Protein AF-A0A0U5EZR6-F1 (afdb_monomer_lite)

Sequence (51 aa):
MLDSLPAIPLWVVADKGYASNAMRERIWDMGARPAIPAKRRDGLVACPKWA

pLDDT: mean 86.16, std 11.09, range [51.22, 96.94]

Structure (mmCIF, N/CA/C/O backbone):
data_AF-A0A0U5EZR6-F1
#
_entry.id   AF-A0A0U5EZR6-F1
#
loop_
_atom_site.group_PDB
_atom_site.id
_atom_site.type_symbol
_atom_site.label_atom_id
_atom_site.label_alt_id
_atom_site.label_comp_id
_atom_site.label_asym_id
_atom_site.label_entity_id
_atom_site.label_seq_id
_atom_site.pdbx_PDB_ins_code
_atom_site.Cartn_x
_atom_site.Cartn_y
_atom_site.Cartn_z
_atom_site.occupancy
_atom_site.B_iso_or_equiv
_atom_site.auth_seq_id
_atom_site.auth_comp_id
_atom_site.auth_asym_id
_atom_site.auth_atom_id
_atom_site.pdbx_PDB_model_num
ATOM 1 N N . MET A 1 1 ? -11.587 -14.336 19.622 1.00 77.00 1 MET A N 1
ATOM 2 C CA . MET A 1 1 ? -10.305 -13.572 19.570 1.00 77.00 1 MET A CA 1
ATOM 3 C C . MET A 1 1 ? -9.889 -13.241 18.134 1.00 77.00 1 MET A C 1
ATOM 5 O O . MET A 1 1 ? -9.155 -12.286 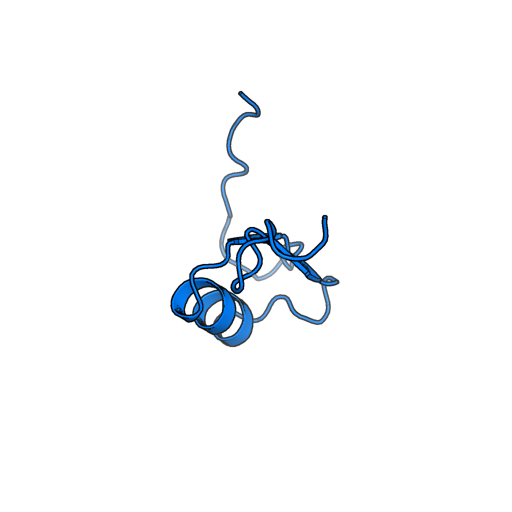17.938 1.00 77.00 1 MET A O 1
ATOM 9 N N . LEU A 1 2 ? -10.399 -13.956 17.124 1.00 84.12 2 LEU A N 1
ATOM 10 C CA . LEU A 1 2 ? -10.305 -13.534 15.719 1.00 84.12 2 LEU A CA 1
ATOM 11 C C . LEU A 1 2 ? -11.416 -12.538 15.337 1.00 84.12 2 LEU A C 1
ATOM 13 O O . LEU A 1 2 ? -11.210 -11.698 14.472 1.00 84.12 2 LEU A O 1
ATOM 17 N N . ASP A 1 3 ? -12.547 -12.568 16.044 1.00 88.50 3 ASP A N 1
ATOM 18 C CA . ASP A 1 3 ? -13.736 -11.728 15.797 1.00 88.50 3 ASP A CA 1
ATOM 19 C C . ASP A 1 3 ? -13.499 -10.230 16.044 1.00 88.50 3 ASP A C 1
ATOM 21 O O . ASP A 1 3 ? -14.300 -9.388 15.657 1.00 88.50 3 ASP A O 1
ATOM 25 N N . SER A 1 4 ? -12.397 -9.893 16.715 1.00 88.56 4 SER A N 1
ATOM 26 C CA . SER A 1 4 ? -11.979 -8.520 17.008 1.00 88.56 4 SER A CA 1
ATOM 27 C C . SER A 1 4 ? -11.128 -7.908 15.893 1.00 88.56 4 SER A C 1
ATOM 29 O O . SER A 1 4 ? -10.783 -6.729 15.971 1.00 88.56 4 SER A O 1
ATOM 31 N N . LEU A 1 5 ? -10.720 -8.702 14.898 1.00 89.00 5 LEU A N 1
ATOM 32 C CA . LEU A 1 5 ? -9.887 -8.217 13.806 1.00 89.00 5 LEU A CA 1
ATOM 33 C C . LEU A 1 5 ? -10.725 -7.400 12.818 1.00 89.00 5 LEU A C 1
ATOM 35 O O . LEU A 1 5 ? -11.869 -7.759 12.531 1.00 89.00 5 LEU A O 1
ATOM 39 N N . PRO A 1 6 ? -10.167 -6.313 12.262 1.00 89.75 6 PRO A N 1
ATOM 40 C CA . PRO A 1 6 ? -10.852 -5.576 11.216 1.00 89.75 6 PRO A CA 1
ATOM 41 C C . PRO A 1 6 ? -11.059 -6.485 10.001 1.00 89.75 6 PRO A C 1
ATOM 43 O O . PRO A 1 6 ? -10.158 -7.221 9.599 1.00 89.75 6 PRO A O 1
ATOM 46 N N . ALA A 1 7 ? -12.241 -6.400 9.387 1.00 90.62 7 ALA A N 1
ATOM 47 C CA . ALA A 1 7 ? -12.552 -7.150 8.170 1.00 90.62 7 ALA A CA 1
ATOM 48 C C . ALA A 1 7 ? -11.632 -6.767 6.996 1.00 90.62 7 ALA A C 1
ATOM 50 O O . ALA A 1 7 ? -11.389 -7.571 6.099 1.00 90.62 7 ALA A O 1
ATOM 51 N N . ILE A 1 8 ? -11.117 -5.535 7.017 1.00 93.25 8 ILE A N 1
ATOM 52 C CA . ILE A 1 8 ? -10.188 -4.999 6.027 1.00 93.25 8 ILE A CA 1
ATOM 53 C C . ILE A 1 8 ? -8.782 -4.999 6.633 1.00 93.25 8 ILE A C 1
ATOM 55 O O . ILE A 1 8 ? -8.597 -4.485 7.742 1.00 93.25 8 ILE A O 1
ATOM 59 N N . PRO A 1 9 ? -7.772 -5.537 5.930 1.00 92.19 9 PRO A N 1
ATOM 60 C CA . PRO A 1 9 ? -6.406 -5.502 6.421 1.00 92.19 9 PRO A CA 1
ATOM 61 C C . PRO A 1 9 ? -5.902 -4.059 6.502 1.00 92.19 9 PRO A C 1
ATOM 63 O O . PRO A 1 9 ? -6.090 -3.265 5.588 1.00 92.19 9 PRO A O 1
ATOM 66 N N . LEU A 1 10 ? -5.184 -3.726 7.574 1.00 93.56 10 LEU A N 1
ATOM 67 C CA . LEU A 1 10 ? -4.562 -2.403 7.704 1.00 93.56 10 LEU A CA 1
ATOM 68 C C . LEU A 1 10 ? -3.415 -2.211 6.700 1.00 93.56 10 LEU A C 1
ATOM 70 O O . LEU A 1 10 ? -3.199 -1.109 6.195 1.00 93.56 10 LEU A O 1
ATOM 74 N N . TRP A 1 11 ? -2.685 -3.289 6.404 1.00 94.06 11 TRP A N 1
ATOM 75 C CA . TRP A 1 11 ? -1.533 -3.295 5.509 1.00 94.06 11 TRP A CA 1
ATOM 76 C C . TRP A 1 11 ? -1.564 -4.506 4.586 1.00 94.06 11 TRP A C 1
ATOM 78 O O . TRP A 1 11 ? -1.888 -5.613 5.014 1.00 94.06 11 TRP A O 1
ATOM 88 N N . VAL A 1 12 ? -1.148 -4.300 3.340 1.00 94.44 12 VAL A N 1
ATOM 89 C CA . VAL A 1 12 ? -0.905 -5.372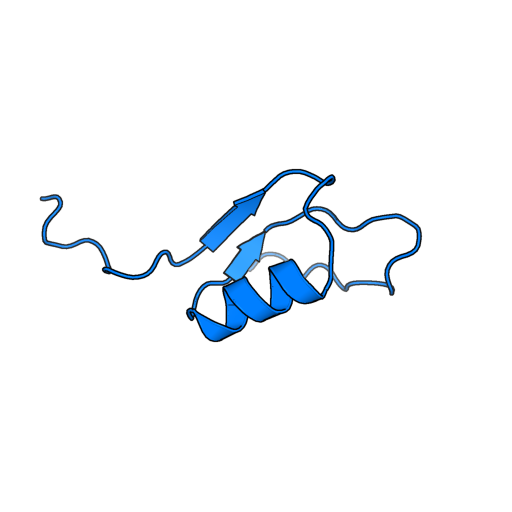 2.373 1.00 94.44 12 VAL A CA 1
ATOM 90 C C . VAL A 1 12 ? 0.568 -5.344 1.996 1.00 94.44 12 VAL A C 1
ATOM 92 O O . VAL A 1 12 ? 1.052 -4.375 1.407 1.00 94.44 12 VAL A O 1
ATOM 95 N N . VAL A 1 13 ? 1.283 -6.409 2.352 1.00 94.12 13 VAL A N 1
ATOM 96 C CA . VAL A 1 13 ? 2.704 -6.592 2.037 1.00 94.12 13 VAL A CA 1
ATOM 97 C C . VAL A 1 13 ? 2.813 -7.486 0.808 1.00 94.12 13 VAL A C 1
ATOM 99 O O . VAL A 1 13 ? 2.212 -8.557 0.771 1.00 94.12 13 VAL A O 1
ATOM 102 N N . ALA A 1 14 ? 3.580 -7.061 -0.193 1.00 93.00 14 ALA A N 1
ATOM 103 C CA . ALA A 1 14 ? 3.836 -7.865 -1.384 1.00 93.00 14 ALA A CA 1
ATOM 104 C C . ALA A 1 14 ? 5.258 -7.642 -1.903 1.00 93.00 14 ALA A C 1
ATOM 106 O O . ALA A 1 14 ? 5.926 -6.663 -1.559 1.00 93.00 14 ALA A O 1
ATOM 107 N N . ASP A 1 15 ? 5.724 -8.565 -2.739 1.00 92.38 15 ASP A N 1
ATOM 108 C CA . ASP A 1 15 ? 7.051 -8.487 -3.332 1.00 92.38 15 ASP A CA 1
ATOM 109 C C . ASP A 1 15 ? 7.160 -7.375 -4.395 1.00 92.38 15 ASP A C 1
ATOM 111 O O . ASP A 1 15 ? 6.189 -6.736 -4.809 1.00 92.38 15 ASP A O 1
ATOM 115 N N . LYS A 1 16 ? 8.379 -7.158 -4.890 1.00 89.69 16 LYS A N 1
ATOM 116 C CA . LYS A 1 16 ? 8.653 -6.161 -5.932 1.00 89.69 16 LYS A CA 1
ATOM 117 C C . LYS A 1 16 ? 7.953 -6.475 -7.264 1.00 89.69 16 LYS A C 1
ATOM 119 O O . LYS A 1 16 ? 7.765 -5.561 -8.069 1.00 89.69 16 LYS A O 1
ATOM 124 N N . GLY A 1 17 ? 7.571 -7.725 -7.533 1.00 91.44 17 GLY A N 1
ATOM 125 C CA . GLY A 1 17 ? 6.797 -8.117 -8.713 1.00 91.44 17 GLY A CA 1
ATOM 126 C C . GLY A 1 17 ? 5.483 -7.340 -8.812 1.00 91.44 17 GLY A C 1
ATOM 127 O O . GLY A 1 17 ? 5.174 -6.811 -9.886 1.00 91.44 17 GLY A O 1
ATOM 128 N N . TYR A 1 18 ? 4.823 -7.126 -7.670 1.00 91.81 18 TYR A N 1
ATOM 129 C CA . TYR A 1 18 ? 3.538 -6.429 -7.520 1.00 91.81 18 TYR A CA 1
ATOM 130 C C . TYR A 1 18 ? 3.615 -4.895 -7.446 1.00 91.81 18 TYR A C 1
ATOM 132 O O . TYR A 1 18 ? 2.622 -4.240 -7.145 1.00 91.81 18 TYR A O 1
ATOM 140 N N . ALA A 1 19 ? 4.761 -4.279 -7.743 1.00 90.12 19 ALA A N 1
ATOM 141 C CA . ALA A 1 19 ? 4.937 -2.826 -7.627 1.00 90.12 19 ALA A CA 1
ATOM 142 C C . ALA A 1 19 ? 4.217 -1.985 -8.710 1.00 90.12 19 ALA A C 1
ATOM 144 O O . ALA A 1 19 ? 4.660 -0.879 -9.004 1.00 90.12 19 ALA A O 1
ATOM 145 N N . SER A 1 20 ? 3.155 -2.483 -9.351 1.00 89.69 20 SER A N 1
ATOM 146 C CA . SER A 1 20 ? 2.382 -1.685 -10.312 1.00 89.69 20 SER A CA 1
ATOM 147 C C . SER A 1 20 ? 1.524 -0.633 -9.599 1.00 89.69 20 SER A C 1
ATOM 149 O O . SER A 1 20 ? 1.031 -0.861 -8.494 1.00 89.69 20 SER A O 1
ATOM 151 N N . ASN A 1 21 ? 1.301 0.512 -10.251 1.00 90.44 21 ASN A N 1
ATOM 152 C CA . ASN A 1 21 ? 0.414 1.550 -9.714 1.00 90.44 21 ASN A CA 1
ATOM 153 C C . ASN A 1 21 ? -1.015 1.029 -9.545 1.00 90.44 21 ASN A C 1
ATOM 155 O O . ASN A 1 21 ? -1.585 1.203 -8.478 1.00 90.44 21 ASN A O 1
ATOM 159 N N . ALA A 1 22 ? -1.524 0.270 -10.521 1.00 93.25 22 ALA A N 1
ATOM 160 C CA . ALA A 1 22 ? -2.850 -0.345 -10.445 1.00 93.25 22 ALA A CA 1
ATOM 161 C C . ALA A 1 22 ? -3.030 -1.243 -9.204 1.00 93.25 22 ALA A C 1
ATOM 163 O O . ALA A 1 22 ? -4.084 -1.234 -8.576 1.00 93.25 22 ALA A O 1
ATOM 164 N N . MET A 1 23 ? -1.994 -1.995 -8.805 1.00 92.50 23 MET A N 1
ATOM 165 C CA . MET A 1 23 ? -2.038 -2.795 -7.576 1.00 92.50 23 MET A CA 1
ATOM 166 C C . MET A 1 23 ? -2.101 -1.906 -6.332 1.00 92.50 23 MET A C 1
ATOM 168 O O . MET A 1 23 ? -2.890 -2.159 -5.425 1.00 92.50 23 MET A O 1
ATOM 172 N N . ARG A 1 24 ? -1.282 -0.849 -6.282 1.00 92.38 24 ARG A N 1
ATOM 173 C CA . ARG A 1 24 ? -1.262 0.097 -5.157 1.00 92.38 24 ARG A CA 1
ATOM 174 C C . ARG A 1 24 ? -2.588 0.847 -5.024 1.00 92.38 24 ARG A C 1
ATOM 176 O O . ARG A 1 24 ? -3.083 0.960 -3.910 1.00 92.38 24 ARG A O 1
ATOM 183 N N . GLU A 1 25 ? -3.159 1.311 -6.133 1.00 94.81 25 GLU A N 1
ATOM 184 C CA . GLU A 1 25 ? -4.479 1.955 -6.193 1.00 94.81 25 GLU A CA 1
ATOM 185 C C . GLU A 1 25 ? -5.563 1.012 -5.681 1.00 94.81 25 GLU A C 1
ATOM 187 O O . GLU A 1 25 ? -6.305 1.371 -4.775 1.00 94.81 25 GLU A O 1
ATOM 192 N N . ARG A 1 26 ? -5.571 -0.246 -6.137 1.00 95.31 26 ARG A N 1
ATOM 193 C CA . ARG A 1 26 ? -6.534 -1.241 -5.653 1.00 95.31 26 ARG A CA 1
ATOM 194 C C . ARG A 1 26 ? -6.444 -1.483 -4.142 1.00 95.31 26 ARG A C 1
ATOM 196 O O . ARG A 1 26 ? -7.469 -1.700 -3.500 1.00 95.31 26 ARG A O 1
ATOM 203 N N . ILE A 1 27 ? -5.233 -1.482 -3.582 1.00 94.94 27 ILE A N 1
ATOM 204 C CA . ILE A 1 27 ? -5.011 -1.627 -2.134 1.00 94.94 27 ILE A CA 1
ATOM 205 C C . ILE A 1 27 ? -5.542 -0.396 -1.384 1.00 94.94 27 ILE A C 1
ATOM 207 O O . ILE A 1 27 ? -6.209 -0.557 -0.362 1.00 94.94 27 ILE A O 1
ATOM 211 N N . TRP A 1 28 ? -5.307 0.810 -1.912 1.00 94.50 28 TRP A N 1
ATOM 212 C CA . TRP A 1 28 ? -5.852 2.048 -1.351 1.00 94.50 28 TRP A CA 1
ATOM 213 C C . TRP A 1 28 ? -7.381 2.099 -1.401 1.00 94.50 28 TRP A C 1
ATOM 215 O O . TRP A 1 28 ? -7.995 2.405 -0.382 1.00 94.50 28 TRP A O 1
ATOM 225 N N . ASP A 1 29 ? -7.991 1.741 -2.533 1.00 96.94 29 ASP A N 1
ATOM 226 C CA . ASP A 1 29 ? -9.451 1.708 -2.716 1.00 96.94 29 ASP A CA 1
ATOM 227 C C . ASP A 1 29 ? -10.136 0.735 -1.749 1.00 96.94 29 ASP A C 1
ATOM 229 O O . ASP A 1 29 ? -11.272 0.948 -1.331 1.00 96.94 29 ASP A O 1
ATOM 233 N N . MET A 1 30 ? -9.438 -0.340 -1.370 1.00 95.25 30 MET A N 1
ATOM 234 C CA . MET A 1 30 ? -9.901 -1.284 -0.353 1.00 95.25 30 MET A CA 1
ATOM 235 C C . MET A 1 30 ? -9.843 -0.695 1.068 1.00 95.25 30 MET A C 1
ATOM 237 O O . MET A 1 30 ? -10.478 -1.238 1.964 1.00 95.25 30 MET A O 1
ATOM 241 N N . GLY A 1 31 ? -9.106 0.394 1.299 1.00 94.88 31 GLY A N 1
ATOM 242 C CA . GLY A 1 31 ? -8.889 0.990 2.623 1.00 94.88 31 GLY A CA 1
ATOM 243 C C . GLY A 1 31 ? -7.644 0.473 3.351 1.00 94.88 31 GLY A C 1
ATOM 244 O O . GLY A 1 31 ? -7.463 0.748 4.538 1.00 94.88 31 GLY A O 1
ATOM 245 N N . ALA A 1 32 ? -6.775 -0.256 2.651 1.00 94.94 32 ALA A N 1
ATOM 246 C CA . ALA A 1 32 ? -5.535 -0.800 3.187 1.00 94.94 32 ALA A CA 1
ATOM 247 C C . ALA A 1 32 ? -4.316 0.024 2.737 1.00 94.94 32 ALA A C 1
ATOM 249 O O . ALA A 1 32 ? -4.360 0.762 1.752 1.00 94.94 32 ALA A O 1
ATOM 250 N N . ARG A 1 33 ? -3.186 -0.114 3.440 1.00 94.56 33 ARG A N 1
ATOM 251 C CA . ARG A 1 33 ? -1.920 0.541 3.068 1.00 94.56 33 ARG A CA 1
ATOM 252 C C . ARG A 1 33 ? -0.972 -0.424 2.346 1.00 94.56 33 ARG A C 1
ATOM 254 O O . ARG A 1 33 ? -0.666 -1.487 2.891 1.00 94.56 33 ARG A O 1
ATOM 261 N N . PRO A 1 34 ? -0.449 -0.081 1.154 1.00 93.06 34 PRO A N 1
ATOM 262 C CA . PRO A 1 34 ? 0.492 -0.942 0.448 1.00 93.06 34 PRO A CA 1
ATOM 263 C C . PRO A 1 34 ? 1.912 -0.810 1.015 1.00 93.06 34 PRO A C 1
ATOM 265 O O . PRO A 1 34 ? 2.525 0.256 0.961 1.00 93.06 34 PRO A O 1
ATOM 268 N N . ALA A 1 35 ? 2.479 -1.924 1.462 1.00 93.25 35 ALA A N 1
ATOM 269 C CA . ALA A 1 35 ? 3.893 -2.074 1.793 1.00 93.25 35 ALA A CA 1
ATOM 270 C C . ALA A 1 35 ? 4.585 -2.905 0.700 1.00 93.25 35 ALA A C 1
ATOM 272 O O . ALA A 1 35 ? 4.908 -4.077 0.883 1.00 93.25 35 ALA A O 1
ATOM 273 N N . ILE A 1 36 ? 4.766 -2.290 -0.473 1.00 91.44 36 ILE A N 1
ATOM 274 C CA . ILE A 1 36 ? 5.368 -2.922 -1.656 1.00 91.44 36 ILE A CA 1
ATOM 275 C C . ILE A 1 36 ? 6.659 -2.178 -2.024 1.00 91.44 36 ILE A C 1
ATOM 277 O O . ILE A 1 36 ? 6.596 -0.955 -2.220 1.00 91.44 36 ILE A O 1
ATOM 281 N N . PRO A 1 37 ? 7.810 -2.860 -2.178 1.00 89.50 37 PRO A N 1
ATOM 282 C CA . PRO A 1 37 ? 9.054 -2.224 -2.608 1.00 89.50 37 PRO A CA 1
ATOM 283 C C . PRO A 1 37 ? 8.910 -1.517 -3.963 1.00 89.50 37 PRO A C 1
ATOM 285 O O . PRO A 1 37 ? 8.343 -2.072 -4.904 1.00 89.50 37 PRO A O 1
ATOM 288 N N . ALA A 1 38 ? 9.440 -0.299 -4.087 1.00 85.94 38 A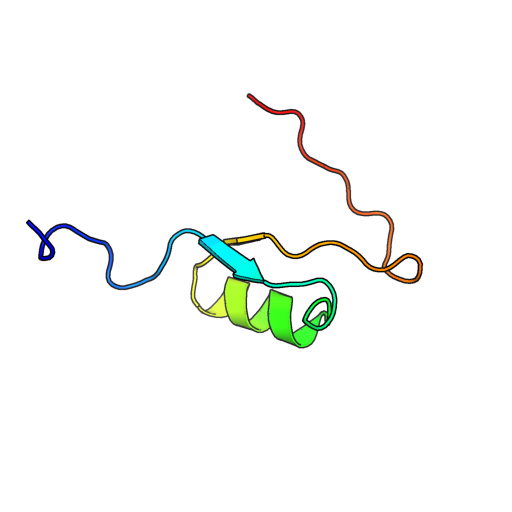LA A N 1
ATOM 289 C CA . ALA A 1 38 ? 9.450 0.429 -5.356 1.00 85.94 38 ALA A CA 1
ATOM 290 C C . ALA A 1 38 ? 10.433 -0.196 -6.369 1.00 85.94 38 ALA A C 1
ATOM 292 O O . ALA A 1 38 ? 11.487 -0.745 -6.010 1.00 85.94 38 ALA A O 1
ATOM 293 N N . LYS A 1 39 ? 10.115 -0.112 -7.663 1.00 84.69 39 LYS A N 1
ATOM 294 C CA . LYS A 1 39 ? 11.060 -0.390 -8.753 1.00 84.69 39 LYS A CA 1
ATOM 295 C C . LYS A 1 39 ? 11.892 0.859 -9.034 1.00 84.69 39 LYS A C 1
ATOM 297 O O . LYS A 1 39 ? 11.452 1.979 -8.843 1.00 84.69 39 LYS A O 1
ATOM 302 N N . ARG A 1 40 ? 13.102 0.658 -9.568 1.00 81.38 40 ARG A N 1
ATOM 303 C CA . ARG A 1 40 ? 14.038 1.747 -9.915 1.00 81.38 40 ARG A CA 1
ATOM 304 C C . ARG A 1 40 ? 13.447 2.771 -10.898 1.00 81.38 40 ARG A C 1
ATOM 306 O O . ARG A 1 40 ? 13.896 3.904 -10.926 1.00 81.38 40 ARG A O 1
ATOM 313 N N . ARG A 1 41 ? 12.494 2.337 -11.728 1.00 81.31 41 ARG A N 1
ATOM 314 C CA . ARG A 1 41 ? 11.807 3.158 -12.736 1.00 81.31 41 ARG A CA 1
ATOM 315 C C . ARG A 1 41 ? 10.566 3.875 -12.206 1.00 81.31 41 ARG A C 1
ATOM 317 O O . ARG A 1 41 ? 9.986 4.666 -12.938 1.00 81.31 41 ARG A O 1
ATOM 324 N N . ASP A 1 42 ? 10.120 3.529 -11.002 1.00 77.62 42 ASP A N 1
ATOM 325 C CA . ASP A 1 42 ? 8.978 4.193 -10.391 1.00 77.62 42 ASP A CA 1
ATOM 326 C C . ASP A 1 42 ? 9.428 5.589 -9.935 1.00 77.62 42 ASP A C 1
ATOM 328 O O . ASP A 1 42 ? 10.619 5.825 -9.706 1.00 77.62 42 ASP A O 1
ATOM 332 N N . GLY A 1 43 ? 8.486 6.527 -9.824 1.00 76.94 43 GLY A N 1
ATOM 333 C CA . GLY A 1 43 ? 8.787 7.859 -9.299 1.00 76.94 43 GLY A CA 1
ATOM 334 C C . GLY A 1 43 ? 9.426 7.776 -7.910 1.00 76.94 43 GLY A C 1
ATOM 335 O O . GLY A 1 43 ? 9.180 6.828 -7.163 1.00 76.94 43 GLY A O 1
ATOM 336 N N . LEU A 1 44 ? 10.254 8.764 -7.556 1.00 69.50 44 LEU A N 1
ATOM 337 C CA . LEU A 1 44 ? 10.859 8.835 -6.226 1.00 69.50 44 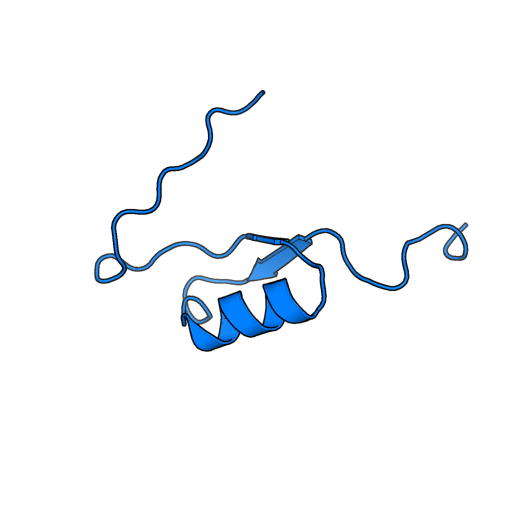LEU A CA 1
ATOM 338 C C . LEU A 1 44 ? 9.752 8.835 -5.163 1.00 6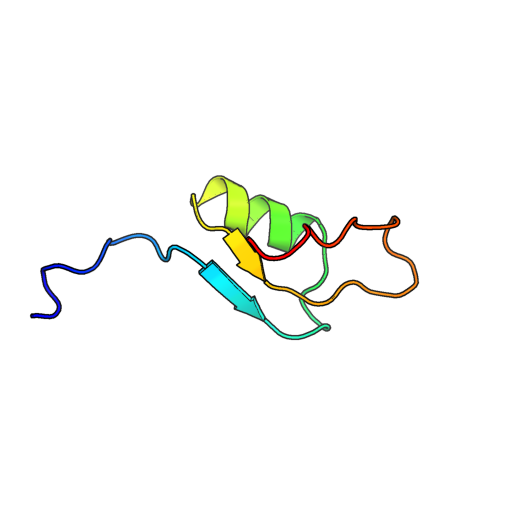9.50 44 LEU A C 1
ATOM 340 O O . LEU A 1 44 ? 8.976 9.783 -5.064 1.00 69.50 44 LEU A O 1
ATOM 344 N N . VAL A 1 45 ? 9.684 7.765 -4.372 1.00 69.25 45 VAL A N 1
ATOM 345 C CA . VAL A 1 45 ? 8.774 7.670 -3.230 1.00 69.25 45 VAL A CA 1
ATOM 346 C C . VAL A 1 45 ? 9.541 8.115 -1.994 1.00 69.25 45 VAL A C 1
ATOM 348 O O . VAL A 1 45 ? 10.597 7.563 -1.682 1.00 69.25 45 VAL A O 1
ATOM 351 N N . ALA A 1 46 ? 9.020 9.108 -1.279 1.00 66.69 46 ALA A N 1
ATOM 352 C CA . ALA A 1 46 ? 9.550 9.456 0.028 1.00 66.69 46 ALA A CA 1
ATOM 353 C C . ALA A 1 46 ? 9.204 8.334 1.018 1.00 66.69 46 ALA A C 1
ATOM 355 O O . ALA A 1 46 ? 8.028 8.054 1.253 1.00 66.69 46 ALA A O 1
ATOM 356 N N . CYS A 1 47 ? 10.212 7.695 1.616 1.00 60.94 47 CYS A N 1
ATOM 357 C CA . CYS A 1 47 ? 9.978 6.900 2.818 1.00 60.94 47 CYS A CA 1
ATOM 358 C C . CYS A 1 47 ? 9.611 7.871 3.950 1.00 60.94 47 CYS A C 1
ATOM 360 O O . CYS A 1 47 ? 10.408 8.773 4.233 1.00 60.94 47 CYS A O 1
ATOM 362 N N . PRO A 1 48 ? 8.444 7.728 4.604 1.00 63.88 48 PRO A N 1
ATOM 363 C CA . PRO A 1 48 ? 8.158 8.521 5.788 1.00 63.88 48 PRO A CA 1
ATOM 364 C C . PRO A 1 48 ? 9.235 8.234 6.840 1.00 63.88 48 PRO A C 1
ATOM 366 O O . PRO A 1 48 ? 9.674 7.091 6.994 1.00 63.88 48 PRO A O 1
ATOM 369 N N . LYS A 1 49 ? 9.681 9.273 7.555 1.00 61.88 49 LYS A N 1
ATOM 370 C CA . LYS A 1 49 ? 10.489 9.058 8.759 1.00 61.88 49 LYS A CA 1
ATOM 371 C C . LYS A 1 49 ? 9.656 8.207 9.711 1.00 61.88 49 LYS A C 1
ATOM 373 O O . LYS A 1 49 ? 8.482 8.498 9.927 1.00 61.88 49 LYS A O 1
ATOM 378 N N . TRP A 1 50 ? 10.259 7.140 10.218 1.00 63.59 50 TRP A N 1
ATOM 379 C CA . TRP A 1 50 ? 9.673 6.354 11.292 1.00 63.59 50 TRP A CA 1
ATOM 380 C C . TRP A 1 50 ? 9.392 7.293 12.478 1.00 63.59 50 TRP A C 1
ATOM 382 O O . TRP A 1 50 ? 10.219 8.158 12.779 1.00 63.59 50 TRP A O 1
ATOM 392 N N . ALA A 1 51 ? 8.189 7.187 13.044 1.00 51.22 51 ALA A N 1
ATOM 393 C CA . ALA A 1 51 ? 7.760 7.914 14.237 1.00 51.22 51 ALA A CA 1
ATOM 394 C C . ALA A 1 51 ? 8.025 7.066 15.483 1.00 51.22 51 ALA A C 1
ATOM 396 O O . ALA A 1 51 ? 7.933 5.821 15.354 1.00 51.22 51 ALA A O 1
#

Organism: NCBI:txid446692

Foldseek 3Di:
DCVPDDPQEQEDEDEQVQQDPVSQVVCVVSVHHYPYDHDPPDPDDDDPPDD

Secondary structure (DSSP, 8-state):
--TTS-SS-SEEE--GGG--HHHHHHHHHTTPEEE-PPPTTS--PPPPPP-

Radius of gyration: 12.97 Å; chains: 1; bounding box: 28×23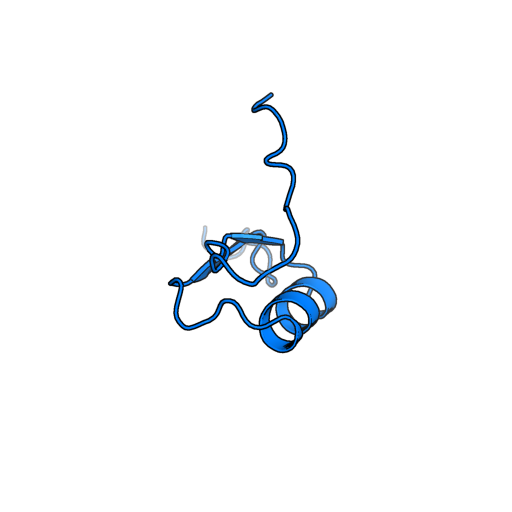×32 Å